Protein AF-A0A2V8NPA3-F1 (afdb_monomer_lite)

Radius of gyration: 29.87 Å; chains: 1; bounding box: 102×29×74 Å

Structure (mmCIF, N/CA/C/O backbone):
data_AF-A0A2V8NPA3-F1
#
_entry.id   AF-A0A2V8NPA3-F1
#
loop_
_atom_site.group_PDB
_atom_site.id
_atom_site.type_symbol
_atom_site.label_atom_id
_atom_site.label_alt_id
_atom_site.label_comp_id
_atom_site.label_asym_id
_atom_site.label_entity_id
_atom_site.label_seq_id
_atom_site.pdbx_PDB_ins_code
_atom_site.Cartn_x
_atom_site.Cartn_y
_atom_site.Cartn_z
_atom_site.occupancy
_atom_site.B_iso_or_equiv
_atom_site.auth_seq_id
_atom_site.auth_comp_id
_atom_site.auth_asym_id
_atom_site.auth_atom_id
_atom_site.pdbx_PDB_model_num
ATOM 1 N N . MET A 1 1 ? -79.862 -8.606 -19.485 1.00 48.72 1 MET A N 1
ATOM 2 C CA . MET A 1 1 ? -79.064 -7.534 -20.122 1.00 48.72 1 MET A CA 1
ATOM 3 C C . MET A 1 1 ? -77.762 -8.137 -20.631 1.00 48.72 1 MET A C 1
ATOM 5 O O . MET A 1 1 ? -77.109 -8.851 -19.885 1.00 48.72 1 MET A O 1
ATOM 9 N N . LYS A 1 2 ? -77.473 -7.960 -21.926 1.00 47.69 2 LYS A N 1
ATOM 10 C CA . LYS A 1 2 ? -76.306 -8.498 -22.646 1.00 47.69 2 LYS A CA 1
ATOM 11 C C . LYS A 1 2 ? -75.170 -7.467 -22.639 1.00 47.69 2 LYS A C 1
ATOM 13 O O . LYS A 1 2 ? -75.420 -6.311 -22.952 1.00 47.69 2 LYS A O 1
ATOM 18 N N . GLY A 1 3 ? -73.943 -7.915 -22.399 1.00 49.84 3 GLY A N 1
ATOM 19 C CA . GLY A 1 3 ? -72.695 -7.215 -22.728 1.00 49.84 3 GLY A CA 1
ATOM 20 C C . GLY A 1 3 ? -71.538 -8.188 -22.477 1.00 49.84 3 GLY A C 1
ATOM 21 O O . GLY A 1 3 ? -71.488 -8.785 -21.415 1.00 49.84 3 GLY A O 1
ATOM 22 N N . GLY A 1 4 ? -70.635 -8.526 -23.394 1.00 47.72 4 GLY A N 1
ATOM 23 C CA . GLY A 1 4 ? -70.223 -7.881 -24.637 1.00 47.72 4 GLY A CA 1
ATOM 24 C C . GLY A 1 4 ? -68.704 -7.683 -24.591 1.00 47.72 4 GLY A C 1
ATOM 25 O O . GLY A 1 4 ? -68.245 -6.553 -24.516 1.00 47.72 4 GLY A O 1
ATOM 26 N N . ILE A 1 5 ? -67.930 -8.775 -24.540 1.00 57.06 5 ILE A N 1
ATOM 27 C CA . ILE A 1 5 ? -66.461 -8.756 -24.427 1.00 57.06 5 ILE A CA 1
ATOM 28 C C . ILE A 1 5 ? -65.858 -8.506 -25.819 1.00 57.06 5 ILE A C 1
ATOM 30 O O . ILE A 1 5 ? -65.963 -9.364 -26.697 1.00 57.06 5 ILE A O 1
ATOM 34 N N . GLN A 1 6 ? -65.216 -7.352 -26.030 1.00 52.50 6 GLN A N 1
ATOM 35 C CA . GLN A 1 6 ? -64.432 -7.075 -27.239 1.00 52.50 6 GLN A CA 1
ATOM 36 C C . GLN A 1 6 ? -62.996 -7.600 -27.093 1.00 52.50 6 GLN A C 1
ATOM 38 O O . GLN A 1 6 ? -62.264 -7.202 -26.192 1.00 52.50 6 GLN A O 1
ATOM 43 N N . LYS A 1 7 ? -62.589 -8.478 -28.018 1.00 53.31 7 LYS A N 1
ATOM 44 C CA . LYS A 1 7 ? -61.198 -8.899 -28.232 1.00 53.31 7 LYS A CA 1
ATOM 45 C C . LYS A 1 7 ? -60.544 -7.973 -29.261 1.00 53.31 7 LYS A C 1
ATOM 47 O O . LYS A 1 7 ? -60.990 -7.921 -30.405 1.00 53.31 7 LYS A O 1
ATOM 52 N N . SER A 1 8 ? -59.474 -7.285 -28.883 1.00 60.06 8 SER A N 1
ATOM 53 C CA . SER A 1 8 ? -58.625 -6.510 -29.791 1.00 60.06 8 SER A CA 1
ATOM 54 C C . SER A 1 8 ? -57.579 -7.423 -30.444 1.00 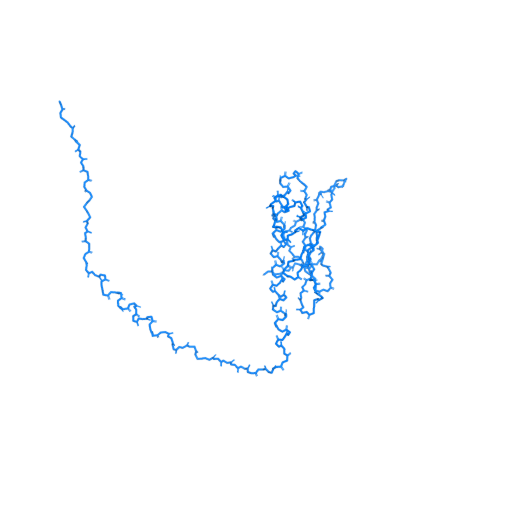60.06 8 SER A C 1
ATOM 56 O O . SER A 1 8 ? -56.631 -7.884 -29.814 1.00 60.06 8 SER A O 1
ATOM 58 N N . GLY A 1 9 ? -57.776 -7.716 -31.731 1.00 51.47 9 GLY A N 1
ATOM 59 C CA . GLY A 1 9 ? -56.815 -8.434 -32.567 1.00 51.47 9 GLY A CA 1
ATOM 60 C C . GLY A 1 9 ? -55.742 -7.492 -33.112 1.00 51.47 9 GLY A C 1
ATOM 61 O O . GLY A 1 9 ? -56.045 -6.562 -33.857 1.00 51.47 9 GLY A O 1
ATOM 62 N N . VAL A 1 10 ? -54.478 -7.750 -32.778 1.00 60.19 10 VAL A N 1
ATOM 63 C CA . VAL A 1 10 ? -53.329 -7.066 -33.385 1.00 60.19 10 VAL A CA 1
ATOM 64 C C . VAL A 1 10 ? -53.003 -7.743 -34.717 1.00 60.19 10 VAL A C 1
ATOM 66 O O . VAL A 1 10 ? -52.626 -8.912 -34.775 1.00 60.19 10 VAL A O 1
ATOM 69 N N . LYS A 1 11 ? -53.171 -6.999 -35.813 1.00 56.47 11 LYS A N 1
ATOM 70 C CA . LYS A 1 11 ? -52.915 -7.444 -37.188 1.00 56.47 11 LYS A CA 1
ATOM 71 C C . LYS A 1 11 ? -51.436 -7.232 -37.530 1.00 56.47 11 LYS A C 1
ATOM 73 O O . LYS A 1 11 ? -51.033 -6.124 -37.879 1.00 56.47 11 LYS A O 1
ATOM 78 N N . MET A 1 12 ? -50.622 -8.285 -37.449 1.00 47.84 12 MET A N 1
ATOM 79 C CA . MET A 1 12 ? -49.237 -8.267 -37.939 1.00 47.84 12 MET A CA 1
ATOM 80 C C . MET A 1 12 ? -49.217 -8.212 -39.474 1.00 47.84 12 MET A C 1
ATOM 82 O O . MET A 1 12 ? -49.654 -9.139 -40.154 1.00 47.84 12 MET A O 1
ATOM 86 N N . LYS A 1 13 ? -48.697 -7.112 -40.031 1.00 49.25 13 LYS A N 1
ATOM 87 C CA . LYS A 1 13 ? -48.349 -7.003 -41.454 1.00 49.25 13 LYS A CA 1
ATOM 88 C C . LYS A 1 13 ? -46.983 -7.653 -41.688 1.00 49.25 13 LYS A C 1
ATOM 90 O O . LYS A 1 13 ? -45.958 -7.098 -41.303 1.00 49.25 13 LYS A O 1
ATOM 95 N N . SER A 1 14 ? -46.988 -8.801 -42.359 1.00 59.91 14 SER A N 1
ATOM 96 C CA . SER A 1 14 ? -45.809 -9.405 -42.987 1.00 59.91 14 SER A CA 1
ATOM 97 C C . SER A 1 14 ? -45.272 -8.464 -44.072 1.00 59.91 14 SER A C 1
ATOM 99 O O . SER A 1 14 ? -45.994 -8.134 -45.015 1.00 59.91 14 SER A O 1
ATOM 101 N N . LYS A 1 15 ? -44.028 -7.991 -43.923 1.00 50.16 15 LYS A N 1
ATOM 102 C CA . LYS A 1 15 ? -43.303 -7.271 -44.978 1.00 50.16 15 LYS A CA 1
ATOM 103 C C . LYS A 1 15 ? -42.348 -8.233 -45.672 1.00 50.16 15 LYS A C 1
ATOM 105 O O . LYS A 1 15 ? -41.437 -8.800 -45.076 1.00 50.16 15 LYS A O 1
ATOM 110 N N . SER A 1 16 ? -42.630 -8.401 -46.950 1.00 56.75 16 SER A N 1
ATOM 111 C CA . SER A 1 16 ? -42.034 -9.301 -47.915 1.00 56.75 16 SER A CA 1
ATOM 112 C C . SER A 1 16 ? -40.643 -8.864 -48.405 1.00 56.75 16 SER A C 1
ATOM 114 O O . SER A 1 16 ? -40.363 -7.688 -48.627 1.00 56.75 16 SER A O 1
ATOM 116 N N . SER A 1 17 ? -39.810 -9.882 -48.637 1.00 56.94 17 SER A N 1
ATOM 117 C CA . SER A 1 17 ? -38.943 -10.084 -49.815 1.00 56.94 17 SER A CA 1
ATOM 118 C C . SER A 1 17 ? -37.753 -9.164 -50.135 1.00 56.94 17 SER A C 1
ATOM 120 O O . SER A 1 17 ? -37.036 -9.481 -51.081 1.00 56.94 17 SER A O 1
ATOM 122 N N . ALA A 1 18 ? -37.436 -8.121 -49.367 1.00 55.50 18 ALA A N 1
ATOM 123 C CA . ALA A 1 18 ? -36.258 -7.283 -49.673 1.00 55.50 18 ALA A CA 1
ATOM 124 C C . ALA A 1 18 ? -34.938 -7.726 -49.000 1.00 55.50 18 ALA A C 1
ATOM 126 O O . ALA A 1 18 ? -33.867 -7.258 -49.373 1.00 55.50 18 ALA A O 1
ATOM 127 N N . TRP A 1 19 ? -34.968 -8.651 -48.034 1.00 54.84 19 TRP A N 1
ATOM 128 C CA . TRP A 1 19 ? -33.807 -8.888 -47.156 1.00 54.84 19 TRP A CA 1
ATOM 129 C C . TRP A 1 19 ? -32.771 -9.897 -47.684 1.00 54.84 19 TRP A C 1
ATOM 131 O O . TRP A 1 19 ? -31.670 -10.012 -47.154 1.00 54.84 19 TRP A O 1
ATOM 141 N N . ARG A 1 20 ? -33.084 -10.625 -48.760 1.00 53.91 20 ARG A N 1
ATOM 142 C CA . ARG A 1 20 ? -32.217 -11.704 -49.266 1.00 53.91 20 ARG A CA 1
ATOM 143 C C . ARG A 1 20 ? -31.091 -11.244 -50.193 1.00 53.91 20 ARG A C 1
ATOM 145 O O . ARG A 1 20 ? -30.215 -12.043 -50.498 1.00 53.91 20 ARG A O 1
ATOM 152 N N . LYS A 1 21 ? -31.083 -9.980 -50.629 1.00 48.22 21 LYS A N 1
ATOM 153 C CA . LYS A 1 21 ? -30.063 -9.468 -51.563 1.00 48.22 21 LYS A CA 1
ATOM 154 C C . LYS A 1 21 ? -28.956 -8.644 -50.895 1.00 48.22 21 LYS A C 1
ATOM 156 O O . LYS A 1 21 ? -27.912 -8.456 -51.504 1.00 48.22 21 LYS A O 1
ATOM 161 N N . SER A 1 22 ? -29.129 -8.227 -49.639 1.00 52.19 22 SER A N 1
ATOM 162 C CA . SER A 1 22 ? -28.119 -7.431 -48.917 1.00 52.19 22 SER A CA 1
ATOM 163 C C . SER A 1 22 ? -27.103 -8.261 -48.126 1.00 52.19 22 SER A C 1
ATOM 165 O O . SER A 1 22 ? -26.052 -7.742 -47.772 1.00 52.19 22 SER A O 1
ATOM 167 N N . ILE A 1 23 ? -27.369 -9.547 -47.871 1.00 55.28 23 ILE A N 1
ATOM 168 C CA . ILE A 1 23 ? -26.465 -10.400 -47.076 1.00 55.28 23 ILE A CA 1
ATOM 169 C C . ILE A 1 23 ? -25.268 -10.890 -47.911 1.00 55.28 23 ILE A C 1
ATOM 171 O O . ILE A 1 23 ? -24.160 -11.001 -47.394 1.00 55.28 23 ILE A O 1
ATOM 175 N N . VAL A 1 24 ? -25.449 -11.105 -49.219 1.00 52.53 24 VAL A N 1
ATOM 176 C CA . VAL A 1 24 ? -24.370 -11.590 -50.104 1.00 52.53 24 VAL A CA 1
ATOM 177 C C . VAL A 1 24 ? -23.358 -10.482 -50.431 1.00 52.53 24 VAL A C 1
ATOM 179 O O . VAL A 1 24 ? -22.164 -10.750 -50.534 1.00 52.53 24 VAL A O 1
ATOM 182 N N . ALA A 1 25 ? -23.800 -9.223 -50.518 1.00 51.28 25 ALA A N 1
ATOM 183 C CA . ALA A 1 25 ? -22.914 -8.089 -50.793 1.00 51.28 25 ALA A CA 1
ATOM 184 C C . ALA A 1 25 ? -22.042 -7.688 -49.585 1.00 51.28 25 ALA A C 1
ATOM 186 O O . ALA A 1 25 ? -20.924 -7.220 -49.776 1.00 51.28 25 ALA A O 1
ATOM 187 N N . LEU A 1 26 ? -22.510 -7.912 -48.349 1.00 49.78 26 LEU A N 1
ATOM 188 C CA . LEU A 1 26 ? -21.736 -7.599 -47.140 1.00 49.78 26 LEU A CA 1
ATOM 189 C C . LEU A 1 26 ? -20.618 -8.629 -46.883 1.00 49.78 26 LEU A C 1
ATOM 191 O O . LEU A 1 26 ? -19.548 -8.269 -46.403 1.00 49.78 26 LEU A O 1
ATOM 195 N N . PHE A 1 27 ? -20.835 -9.895 -47.258 1.00 51.75 27 PHE A N 1
ATOM 196 C CA . PHE A 1 27 ? -19.821 -10.952 -47.145 1.00 51.75 27 PHE A CA 1
ATOM 197 C C . PHE A 1 27 ? -18.723 -10.860 -48.218 1.00 51.75 27 PHE A C 1
ATOM 199 O O . PHE A 1 27 ? -17.574 -11.188 -47.940 1.00 51.75 27 PHE A O 1
ATOM 206 N N . MET A 1 28 ? -19.038 -10.354 -49.415 1.00 51.72 28 MET A N 1
ATOM 207 C CA . MET A 1 28 ? -18.048 -10.117 -50.480 1.00 51.72 28 MET A CA 1
ATOM 208 C C . MET A 1 28 ? -17.162 -8.881 -50.238 1.00 51.72 28 MET A C 1
ATOM 210 O O . MET A 1 28 ? -16.084 -8.787 -50.817 1.00 51.72 28 MET A O 1
ATOM 214 N N . LEU A 1 29 ? -17.565 -7.953 -49.360 1.00 45.97 29 LEU A N 1
ATOM 215 C CA . LEU A 1 29 ? -16.744 -6.797 -48.971 1.00 45.97 29 LEU A CA 1
ATOM 216 C C . LEU A 1 29 ? -15.774 -7.112 -47.813 1.00 45.97 29 LEU A C 1
ATOM 218 O O . LEU A 1 29 ? -14.824 -6.370 -47.584 1.00 45.97 29 LEU A O 1
ATOM 222 N N . LEU A 1 30 ? -15.978 -8.229 -47.104 1.00 50.56 30 LEU A N 1
ATOM 223 C CA . LEU A 1 30 ? -15.114 -8.681 -46.006 1.00 50.56 30 LEU A CA 1
ATOM 224 C C . LEU A 1 30 ? -13.878 -9.470 -46.493 1.00 50.56 30 LEU A C 1
ATOM 226 O O . LEU A 1 30 ? -12.989 -9.769 -45.703 1.00 50.56 30 LEU A O 1
ATOM 230 N N . ALA A 1 31 ? -13.810 -9.808 -47.786 1.00 50.34 31 ALA A N 1
ATOM 231 C CA . ALA A 1 31 ? -12.739 -10.619 -48.372 1.00 50.34 31 ALA A CA 1
ATOM 232 C C . ALA A 1 31 ? -11.667 -9.809 -49.136 1.00 50.34 31 ALA A C 1
ATOM 234 O O . ALA A 1 31 ? -10.712 -10.398 -49.635 1.00 50.34 31 ALA A O 1
ATOM 235 N N . LEU A 1 32 ? -11.785 -8.474 -49.224 1.00 50.78 32 LEU A N 1
ATOM 236 C CA . LEU A 1 32 ? -10.887 -7.623 -50.028 1.00 50.78 32 LEU A CA 1
ATOM 237 C C . LEU A 1 32 ? -10.089 -6.575 -49.222 1.00 50.78 32 LEU A C 1
ATOM 239 O O . LEU A 1 32 ? -9.557 -5.630 -49.797 1.00 50.78 32 LEU A O 1
ATOM 243 N N . THR A 1 33 ? -9.968 -6.731 -47.901 1.00 51.16 33 THR A N 1
ATOM 244 C CA . THR A 1 33 ? -9.173 -5.836 -47.028 1.00 51.16 33 THR A CA 1
ATOM 245 C C . THR A 1 33 ? -7.934 -6.504 -46.416 1.00 51.16 33 THR A C 1
ATOM 247 O O . THR A 1 33 ? -7.311 -5.949 -45.516 1.00 51.16 33 THR A O 1
ATOM 250 N N . VAL A 1 34 ? -7.522 -7.677 -46.915 1.00 54.44 34 VAL A N 1
ATOM 251 C CA . VAL A 1 34 ? -6.418 -8.484 -46.342 1.00 54.44 34 VAL A CA 1
ATOM 252 C C . VAL A 1 34 ? -5.077 -8.299 -47.082 1.00 54.44 34 VAL A C 1
ATOM 254 O O . VAL A 1 34 ? -4.201 -9.148 -47.003 1.00 54.44 34 VAL A O 1
ATOM 257 N N . LEU A 1 35 ? -4.857 -7.194 -47.806 1.00 58.19 35 LEU A N 1
ATOM 258 C CA . LEU A 1 35 ? -3.635 -7.028 -48.621 1.00 58.19 35 LEU A CA 1
ATOM 259 C C . LEU A 1 35 ? -2.971 -5.645 -48.538 1.00 58.19 35 LEU A C 1
ATOM 261 O O . LEU A 1 35 ? -2.387 -5.172 -49.509 1.00 58.19 35 LEU A O 1
ATOM 265 N N . SER A 1 36 ? -2.993 -4.986 -47.376 1.00 60.84 36 SER A N 1
ATOM 266 C CA . SER A 1 36 ? -2.155 -3.794 -47.148 1.00 60.84 36 SER A CA 1
ATOM 267 C C . SER A 1 36 ? -1.744 -3.613 -45.685 1.00 60.84 36 SER A C 1
ATOM 269 O O . SER A 1 36 ? -2.148 -2.669 -45.021 1.00 60.84 36 SER A O 1
ATOM 271 N N . PHE A 1 37 ? -0.871 -4.499 -45.206 1.00 56.09 37 PHE A N 1
ATOM 272 C CA . PHE A 1 37 ? 0.138 -4.153 -44.200 1.00 56.09 37 PHE A CA 1
ATOM 273 C C . PHE A 1 37 ? 1.500 -4.602 -44.733 1.00 56.09 37 PHE A C 1
ATOM 275 O O . PHE A 1 37 ? 2.093 -5.576 -44.281 1.00 56.09 37 PHE A O 1
ATOM 282 N N . SER A 1 38 ? 1.967 -3.905 -45.770 1.00 61.16 38 SER A N 1
ATOM 283 C CA . SER A 1 38 ? 3.347 -3.992 -46.232 1.00 61.16 38 SER A CA 1
ATOM 284 C C . SER A 1 38 ? 4.088 -2.770 -45.704 1.00 61.16 38 SER A C 1
ATOM 286 O O . SER A 1 38 ? 3.912 -1.673 -46.222 1.00 61.16 38 SER A O 1
ATOM 288 N N . ALA A 1 39 ? 4.820 -2.967 -44.610 1.00 44.03 39 ALA A N 1
ATOM 289 C CA . ALA A 1 39 ? 6.065 -2.284 -44.252 1.00 44.03 39 ALA A CA 1
ATOM 290 C C . ALA A 1 39 ? 6.440 -2.713 -42.827 1.00 44.03 39 ALA A C 1
ATOM 292 O O . ALA A 1 39 ? 6.326 -1.957 -41.863 1.00 44.03 39 ALA A O 1
ATOM 293 N N . CYS A 1 40 ? 6.905 -3.956 -42.693 1.00 45.25 40 CYS A N 1
ATOM 294 C CA . CYS A 1 40 ? 7.799 -4.297 -41.598 1.00 45.25 40 CYS A CA 1
ATOM 295 C C . CYS A 1 40 ? 9.114 -3.553 -41.866 1.00 45.25 40 CYS A C 1
ATOM 297 O O . CYS A 1 40 ? 9.980 -4.024 -42.596 1.00 45.25 40 CYS A O 1
ATOM 299 N N . GLY A 1 41 ? 9.233 -2.338 -41.334 1.00 48.19 41 GLY A N 1
ATOM 300 C CA . GLY A 1 41 ? 10.518 -1.676 -41.165 1.00 48.19 41 GLY A CA 1
ATOM 301 C C . GLY A 1 41 ? 11.262 -2.340 -40.014 1.00 48.19 41 GLY A C 1
ATOM 302 O O . GLY A 1 41 ? 11.396 -1.750 -38.948 1.00 48.19 41 GLY A O 1
ATOM 303 N N . SER A 1 42 ? 11.716 -3.580 -40.200 1.00 45.31 42 SER A N 1
ATOM 304 C CA . SER A 1 42 ? 12.673 -4.213 -39.300 1.00 45.31 42 SER A CA 1
ATOM 305 C C . SER A 1 42 ? 14.023 -3.535 -39.507 1.00 45.31 42 SER A C 1
ATOM 307 O O . SER A 1 42 ? 14.844 -3.972 -40.314 1.00 45.31 42 SER A O 1
ATOM 309 N N . LYS A 1 43 ? 14.252 -2.436 -38.782 1.00 46.44 43 LYS A N 1
ATOM 310 C CA . LYS A 1 43 ? 15.617 -2.051 -38.446 1.00 46.44 43 LYS A CA 1
ATOM 311 C C . LYS A 1 43 ? 16.140 -3.106 -37.487 1.00 46.44 43 LYS A C 1
ATOM 313 O O . LYS A 1 43 ? 15.805 -3.138 -36.308 1.00 46.44 43 LYS A O 1
ATOM 318 N N . THR A 1 44 ? 16.916 -4.006 -38.063 1.00 52.34 44 THR A N 1
ATOM 319 C CA . THR A 1 44 ? 17.905 -4.826 -37.388 1.00 52.34 44 THR A CA 1
ATOM 320 C C . THR A 1 44 ? 18.803 -3.894 -36.579 1.00 52.34 44 THR A C 1
ATOM 322 O O . THR A 1 44 ? 19.648 -3.207 -37.146 1.00 52.34 44 THR A O 1
ATOM 325 N N . GLU A 1 45 ? 18.617 -3.844 -35.263 1.00 45.22 45 GLU A N 1
ATOM 326 C CA . GLU A 1 45 ? 19.638 -3.337 -34.353 1.00 45.22 45 GLU A CA 1
ATOM 327 C C . GLU A 1 45 ? 20.051 -4.453 -33.396 1.00 45.22 45 GLU A C 1
ATOM 329 O O . GLU A 1 45 ? 19.236 -5.141 -32.782 1.00 45.22 45 GLU A O 1
ATOM 334 N N . ASN A 1 46 ? 21.362 -4.657 -33.382 1.00 47.09 46 ASN A N 1
ATOM 335 C CA . ASN A 1 46 ? 22.123 -5.678 -32.691 1.00 47.09 46 ASN A CA 1
ATOM 336 C C . ASN A 1 46 ? 21.621 -6.073 -31.293 1.00 47.09 46 ASN A C 1
ATOM 338 O O . ASN A 1 46 ? 21.481 -5.270 -30.374 1.00 47.09 46 ASN A O 1
ATOM 342 N N . SER A 1 47 ? 21.526 -7.392 -31.142 1.00 58.12 47 SER A N 1
ATOM 343 C CA . SER A 1 47 ? 21.824 -8.192 -29.957 1.00 58.12 47 SER A CA 1
ATOM 344 C C . SER A 1 47 ? 22.787 -7.539 -28.946 1.00 58.12 47 SER A C 1
ATOM 346 O O . SER A 1 47 ? 23.996 -7.503 -29.164 1.00 58.12 47 SER A O 1
ATOM 348 N N . SER A 1 48 ? 22.218 -7.110 -27.814 1.00 50.12 48 SER A N 1
ATOM 349 C CA . SER A 1 48 ? 22.779 -7.185 -26.441 1.00 50.12 48 SER A CA 1
ATOM 350 C C . SER A 1 48 ? 21.805 -6.628 -25.379 1.00 50.12 48 SER A C 1
ATOM 352 O O . SER A 1 48 ? 21.960 -6.904 -24.193 1.00 50.12 48 SER A O 1
ATOM 354 N N . ASN A 1 49 ? 20.737 -5.926 -25.795 1.00 53.38 49 ASN A N 1
ATOM 355 C CA . ASN A 1 49 ? 19.794 -5.210 -24.914 1.00 53.38 49 ASN A CA 1
ATOM 356 C C . ASN A 1 49 ? 18.422 -5.889 -24.686 1.00 53.38 49 ASN A C 1
ATOM 358 O O . ASN A 1 49 ? 17.544 -5.313 -24.035 1.00 53.38 49 ASN A O 1
ATOM 362 N N . GLY A 1 50 ? 18.203 -7.108 -25.193 1.00 54.00 50 GLY A N 1
ATOM 363 C CA . GLY A 1 50 ? 16.914 -7.814 -25.065 1.00 54.00 50 GLY A CA 1
ATOM 364 C C . GLY A 1 50 ? 16.534 -8.137 -23.614 1.00 54.00 50 GLY A C 1
ATOM 365 O O . GLY A 1 50 ? 15.384 -7.982 -23.217 1.00 54.00 50 GLY A O 1
ATOM 366 N N . ALA A 1 51 ? 17.518 -8.491 -22.783 1.00 60.75 51 ALA A N 1
ATOM 367 C CA . ALA A 1 51 ? 17.288 -8.752 -21.364 1.00 60.75 51 ALA A CA 1
ATOM 368 C C . ALA A 1 51 ? 16.991 -7.467 -20.568 1.00 60.75 51 ALA A C 1
ATOM 370 O O . ALA A 1 51 ? 16.145 -7.483 -19.681 1.00 60.75 51 ALA A O 1
ATOM 371 N N . GLY A 1 52 ? 17.653 -6.348 -20.885 1.00 63.97 52 GLY A N 1
ATOM 372 C CA . GLY A 1 52 ? 17.449 -5.070 -20.189 1.00 63.97 52 GLY A CA 1
ATOM 373 C C . GLY A 1 52 ? 16.109 -4.410 -20.524 1.00 63.97 52 GLY A C 1
ATOM 374 O O . GLY A 1 52 ? 15.412 -3.936 -19.630 1.00 63.97 52 GLY A O 1
ATOM 375 N N . SER A 1 53 ? 15.711 -4.430 -21.799 1.00 67.31 53 SER A N 1
ATOM 376 C CA . SER A 1 53 ? 14.406 -3.919 -22.247 1.00 67.31 53 SER A CA 1
ATOM 377 C C . SER A 1 53 ? 13.237 -4.750 -21.712 1.00 67.31 53 SER A C 1
ATOM 379 O O . SER A 1 53 ? 12.260 -4.175 -21.233 1.00 67.31 53 SER A O 1
ATOM 381 N N . LEU A 1 54 ? 13.363 -6.084 -21.695 1.00 70.62 54 LEU A N 1
ATOM 382 C CA . LEU A 1 54 ? 12.374 -6.969 -21.080 1.00 70.62 54 LEU A CA 1
ATOM 383 C C . LEU A 1 54 ? 12.256 -6.716 -19.573 1.00 70.62 54 LEU A C 1
ATOM 385 O O . LEU A 1 54 ? 11.153 -6.496 -19.085 1.00 70.62 54 LEU A O 1
ATOM 389 N N . LYS A 1 55 ? 13.379 -6.674 -18.843 1.00 74.56 55 LYS A N 1
ATOM 390 C CA . LYS A 1 55 ? 13.382 -6.385 -17.398 1.00 74.56 55 LYS A CA 1
ATOM 391 C C . LYS A 1 55 ? 12.756 -5.029 -17.082 1.00 74.56 55 LYS A C 1
ATOM 393 O O . LYS A 1 55 ? 11.941 -4.934 -16.176 1.00 74.56 55 LYS A O 1
ATOM 398 N N . LYS A 1 56 ? 13.072 -3.993 -17.862 1.00 73.50 56 LYS A N 1
ATOM 399 C CA . LYS A 1 56 ? 12.457 -2.668 -17.711 1.00 73.50 56 LYS A CA 1
ATOM 400 C C . LYS A 1 56 ? 10.944 -2.698 -17.955 1.00 73.50 56 LYS A C 1
ATOM 402 O O . LYS A 1 56 ? 10.203 -2.056 -17.219 1.00 73.50 56 LYS A O 1
ATOM 407 N N . SER A 1 57 ? 10.483 -3.439 -18.964 1.00 74.31 57 SER A N 1
ATOM 408 C CA . SER A 1 57 ? 9.049 -3.603 -19.237 1.00 74.31 57 SER A CA 1
ATOM 409 C C . SER A 1 57 ? 8.328 -4.367 -18.126 1.00 74.31 57 SER A C 1
ATOM 411 O O . SER A 1 57 ? 7.200 -4.013 -17.798 1.00 74.31 57 SER A O 1
ATOM 413 N N . LEU A 1 58 ? 8.962 -5.399 -17.561 1.00 78.19 58 LEU A N 1
ATOM 414 C CA . LEU A 1 58 ? 8.418 -6.157 -16.433 1.00 78.19 58 LEU A CA 1
ATOM 415 C C . LEU A 1 58 ? 8.304 -5.265 -15.197 1.00 78.19 58 LEU A C 1
ATOM 417 O O . LEU A 1 58 ? 7.214 -5.134 -14.660 1.00 78.19 58 LEU A O 1
ATOM 421 N N . ASN A 1 59 ? 9.365 -4.530 -14.859 1.00 83.69 59 ASN A N 1
ATOM 422 C CA . ASN A 1 59 ? 9.349 -3.584 -13.744 1.00 83.69 59 ASN A CA 1
ATOM 423 C C . ASN A 1 59 ? 8.251 -2.521 -13.889 1.00 83.69 59 ASN A C 1
ATOM 425 O O . ASN A 1 59 ? 7.616 -2.166 -12.906 1.00 83.69 59 ASN A O 1
ATOM 429 N N . ALA A 1 60 ? 7.999 -2.019 -15.103 1.00 87.12 60 ALA A N 1
ATOM 430 C CA . ALA A 1 60 ? 6.920 -1.060 -15.338 1.00 87.12 60 ALA A CA 1
ATOM 431 C C . ALA A 1 60 ? 5.523 -1.680 -15.139 1.00 87.12 60 ALA A C 1
ATOM 433 O O . ALA A 1 60 ? 4.628 -1.024 -14.607 1.00 87.12 60 ALA A O 1
ATOM 434 N N . ALA A 1 61 ? 5.331 -2.935 -15.555 1.00 89.75 61 ALA A N 1
ATOM 435 C CA . ALA A 1 61 ? 4.079 -3.660 -15.345 1.00 89.75 61 ALA A CA 1
ATOM 436 C C . ALA A 1 61 ? 3.858 -3.999 -13.861 1.00 89.75 61 ALA A C 1
ATOM 438 O O . ALA A 1 61 ? 2.753 -3.822 -13.346 1.00 89.75 61 ALA A O 1
ATOM 439 N N . ASP A 1 62 ? 4.917 -4.427 -13.178 1.00 91.75 62 ASP A N 1
ATOM 440 C CA . ASP A 1 62 ? 4.939 -4.714 -11.747 1.00 91.75 62 ASP A CA 1
ATOM 441 C C . ASP A 1 62 ? 4.665 -3.448 -10.927 1.00 91.75 62 ASP A C 1
ATOM 443 O O . ASP A 1 62 ? 3.802 -3.458 -10.051 1.00 91.75 62 ASP A O 1
ATOM 447 N N . GLU A 1 63 ? 5.299 -2.323 -11.274 1.00 92.50 63 GLU A N 1
ATOM 448 C CA . GLU A 1 63 ? 5.050 -1.026 -10.637 1.00 92.50 63 GLU A CA 1
ATOM 449 C C . GLU A 1 63 ? 3.593 -0.582 -10.831 1.00 92.50 63 GLU A C 1
ATOM 451 O O . GLU A 1 63 ? 2.928 -0.190 -9.871 1.00 92.50 63 GLU A O 1
ATOM 456 N N . ALA A 1 64 ? 3.045 -0.703 -12.046 1.00 93.62 64 ALA A N 1
ATOM 457 C CA . ALA A 1 64 ? 1.639 -0.395 -12.300 1.00 93.62 64 ALA A CA 1
ATOM 458 C C . ALA A 1 64 ? 0.699 -1.294 -11.478 1.00 93.62 64 ALA A C 1
ATOM 460 O O . ALA A 1 64 ? -0.274 -0.807 -10.893 1.00 93.62 64 ALA A O 1
ATOM 461 N N . ALA A 1 65 ? 0.991 -2.594 -11.378 1.00 94.94 65 ALA A N 1
ATOM 462 C CA . ALA A 1 65 ? 0.227 -3.516 -10.543 1.00 94.94 65 ALA A CA 1
ATOM 463 C C . ALA A 1 65 ? 0.330 -3.153 -9.051 1.00 94.94 65 ALA A C 1
ATOM 465 O O . ALA A 1 65 ? -0.684 -3.177 -8.346 1.00 94.94 65 ALA A O 1
ATOM 466 N N . ALA A 1 66 ? 1.511 -2.755 -8.575 1.00 95.88 66 ALA A N 1
ATOM 467 C CA . ALA A 1 66 ? 1.726 -2.323 -7.199 1.00 95.88 66 ALA A CA 1
ATOM 468 C C . ALA A 1 66 ? 0.936 -1.050 -6.876 1.00 95.88 66 ALA A C 1
ATOM 470 O O . ALA A 1 66 ? 0.227 -1.007 -5.874 1.00 95.88 66 ALA A O 1
ATOM 471 N N . ILE A 1 67 ? 0.937 -0.063 -7.773 1.00 96.31 67 ILE A N 1
ATOM 472 C CA . ILE A 1 67 ? 0.126 1.157 -7.652 1.00 96.31 67 ILE A CA 1
ATOM 473 C C . ILE A 1 67 ? -1.367 0.817 -7.512 1.00 96.31 67 ILE A C 1
ATOM 475 O O . ILE A 1 67 ? -2.041 1.325 -6.614 1.00 96.31 67 ILE A O 1
ATOM 479 N N . ARG A 1 68 ? -1.900 -0.080 -8.355 1.00 96.19 68 ARG A N 1
ATOM 480 C CA . ARG A 1 68 ? -3.301 -0.540 -8.248 1.00 96.19 68 ARG A CA 1
ATOM 481 C C . ARG A 1 68 ? -3.565 -1.283 -6.941 1.00 96.19 68 ARG A C 1
ATOM 483 O O . ARG A 1 68 ? -4.645 -1.154 -6.370 1.00 96.19 68 ARG A O 1
ATOM 490 N N . THR A 1 69 ? -2.582 -2.036 -6.462 1.00 97.12 69 THR A N 1
ATOM 491 C CA . THR A 1 69 ? -2.642 -2.751 -5.183 1.00 97.12 69 THR A CA 1
ATOM 492 C C . THR A 1 69 ? -2.726 -1.765 -4.016 1.00 97.12 69 THR A C 1
ATOM 494 O O . THR A 1 69 ? -3.616 -1.906 -3.184 1.00 97.12 69 THR A O 1
ATOM 497 N N . MET A 1 70 ? -1.915 -0.702 -4.001 1.00 97.44 70 MET A N 1
ATOM 498 C CA . MET A 1 70 ? -1.990 0.356 -2.982 1.00 97.44 70 MET A CA 1
ATOM 499 C C . MET A 1 70 ? -3.343 1.075 -2.991 1.00 97.44 70 MET A C 1
ATOM 501 O O . MET A 1 70 ? -3.921 1.315 -1.939 1.00 97.44 70 MET A O 1
ATOM 505 N N . GLN A 1 71 ? -3.905 1.350 -4.172 1.00 96.56 71 GLN A N 1
ATOM 506 C CA . GLN A 1 71 ? -5.248 1.934 -4.290 1.00 96.56 71 GLN A CA 1
ATOM 507 C C . GLN A 1 71 ? -6.354 0.993 -3.785 1.00 96.56 71 GLN A C 1
ATOM 509 O O . GLN A 1 71 ? -7.369 1.449 -3.258 1.00 96.56 71 GLN A O 1
ATOM 514 N N . ASN A 1 72 ? -6.175 -0.321 -3.942 1.00 96.31 72 ASN A N 1
ATOM 515 C CA . ASN A 1 72 ? -7.080 -1.309 -3.363 1.00 96.31 72 ASN A CA 1
ATOM 516 C C . ASN A 1 72 ? -6.964 -1.352 -1.837 1.00 96.31 72 ASN A C 1
ATOM 518 O O . ASN A 1 72 ? -8.001 -1.384 -1.184 1.00 96.31 72 ASN A O 1
ATOM 522 N N . ILE A 1 73 ? -5.744 -1.290 -1.288 1.00 97.31 73 ILE A N 1
ATOM 523 C CA . ILE A 1 73 ? -5.517 -1.181 0.162 1.00 97.31 73 ILE A CA 1
ATOM 524 C C . ILE A 1 73 ? -6.182 0.089 0.702 1.00 97.31 73 ILE A C 1
ATOM 526 O O . ILE A 1 73 ? -6.928 0.009 1.665 1.00 97.31 73 ILE A O 1
ATOM 530 N N . PHE A 1 74 ? -6.023 1.235 0.033 1.00 97.25 74 PHE A N 1
ATOM 531 C CA . PHE A 1 74 ? -6.669 2.485 0.448 1.00 97.25 74 PHE A CA 1
ATOM 532 C C . PHE A 1 74 ? -8.193 2.366 0.552 1.00 97.25 74 PHE A C 1
ATOM 534 O O . PHE A 1 74 ? -8.807 2.841 1.510 1.00 97.25 74 PHE A O 1
ATOM 541 N N . ARG A 1 75 ? -8.818 1.714 -0.435 1.00 96.56 75 ARG A N 1
ATOM 542 C CA . ARG A 1 75 ? -10.260 1.448 -0.415 1.00 96.56 75 ARG A CA 1
ATOM 543 C C . ARG A 1 75 ? -10.638 0.513 0.736 1.00 96.56 75 ARG A C 1
ATOM 545 O O . ARG A 1 75 ? -11.600 0.817 1.431 1.00 96.56 75 ARG A O 1
ATOM 552 N N . ALA A 1 76 ? -9.888 -0.572 0.931 1.00 97.06 76 ALA A N 1
ATOM 553 C CA . ALA A 1 76 ? -10.123 -1.525 2.014 1.00 97.06 76 ALA A CA 1
ATOM 554 C C . ALA A 1 76 ? -9.999 -0.858 3.392 1.00 97.06 76 ALA A C 1
ATOM 556 O O . ALA A 1 76 ? -10.862 -1.051 4.233 1.00 97.06 76 ALA A O 1
ATOM 557 N N . GLU A 1 77 ? -9.007 0.008 3.596 1.00 97.00 77 GLU A N 1
ATOM 558 C CA . GLU A 1 77 ? -8.849 0.784 4.834 1.00 97.00 77 GLU A CA 1
ATOM 559 C C . GLU A 1 77 ? -9.991 1.777 5.059 1.00 97.00 77 GLU A C 1
ATOM 561 O O . GLU A 1 77 ? -10.451 1.960 6.182 1.00 97.00 77 GLU A O 1
ATOM 566 N N . THR A 1 78 ? -10.491 2.409 3.993 1.00 95.19 78 THR A N 1
ATOM 567 C CA . THR A 1 78 ? -11.646 3.320 4.087 1.00 95.19 78 THR A CA 1
ATOM 568 C C . THR A 1 78 ? -12.914 2.568 4.511 1.00 95.19 78 THR A C 1
ATOM 570 O O . THR A 1 78 ? -13.702 3.058 5.326 1.00 95.19 78 THR A O 1
ATOM 573 N N . GLU A 1 79 ? -13.116 1.368 3.968 1.00 94.94 79 GLU A N 1
ATOM 574 C CA . GLU A 1 79 ? -14.215 0.475 4.342 1.00 94.94 79 GLU A CA 1
ATOM 575 C C . GLU A 1 79 ? -14.050 -0.028 5.781 1.00 94.94 79 GLU A C 1
ATOM 577 O O . GLU A 1 79 ? -14.958 0.138 6.599 1.00 94.94 79 GLU A O 1
ATOM 582 N N . TYR A 1 80 ? -12.857 -0.517 6.123 1.00 95.75 80 TYR A N 1
ATOM 583 C CA . TYR A 1 80 ? -12.517 -1.001 7.456 1.00 95.75 80 TYR A CA 1
ATOM 584 C C . TYR A 1 80 ? -12.737 0.082 8.515 1.00 95.75 80 TYR A C 1
ATOM 586 O O . TYR A 1 80 ? -13.412 -0.171 9.511 1.00 95.75 80 TYR A O 1
ATOM 594 N N . MET A 1 81 ? -12.282 1.314 8.263 1.00 94.19 81 MET A N 1
ATOM 595 C CA . MET A 1 81 ? -12.498 2.471 9.137 1.00 94.19 81 MET A CA 1
ATOM 596 C C . MET A 1 81 ? -13.986 2.759 9.373 1.00 94.19 81 MET A C 1
ATOM 598 O O . MET A 1 81 ? -14.376 3.124 10.486 1.00 94.19 81 MET A O 1
ATOM 602 N N . THR A 1 82 ? -14.826 2.583 8.351 1.00 92.75 82 THR A N 1
ATOM 603 C CA . THR A 1 82 ? -16.278 2.800 8.451 1.00 92.75 82 THR A CA 1
ATOM 604 C C . THR A 1 82 ? -16.937 1.756 9.355 1.00 92.75 82 THR A C 1
ATOM 606 O O . THR A 1 82 ? -17.810 2.096 10.154 1.00 92.75 82 THR A O 1
ATOM 609 N N . VAL A 1 83 ? -16.505 0.496 9.268 1.00 94.44 83 VAL A N 1
ATOM 610 C CA . VAL A 1 83 ? -17.047 -0.620 10.063 1.00 94.44 83 VAL A CA 1
ATOM 611 C C . VAL A 1 83 ? -16.487 -0.626 11.492 1.00 94.44 83 VAL A C 1
ATOM 613 O O . VAL A 1 83 ? -17.210 -0.907 12.447 1.00 94.44 83 VAL A O 1
ATOM 616 N N . HIS A 1 84 ? -15.223 -0.237 11.667 1.00 93.19 84 HIS A N 1
ATOM 617 C CA . HIS A 1 84 ? -14.475 -0.334 12.925 1.00 93.19 84 HIS A CA 1
ATOM 618 C C . HIS A 1 84 ? -14.346 1.011 13.655 1.00 93.19 84 HIS A C 1
ATOM 620 O O . HIS A 1 84 ? -13.359 1.279 14.341 1.00 93.19 84 HIS A O 1
ATOM 626 N N . SER A 1 85 ? -15.373 1.861 13.536 1.00 89.44 85 SER A N 1
ATOM 627 C CA . SER A 1 85 ? -15.530 3.096 14.323 1.00 89.44 85 SER A CA 1
ATOM 628 C C . SER A 1 85 ? -14.327 4.051 14.259 1.00 89.44 85 SER A C 1
ATOM 630 O O . SER A 1 85 ? -13.934 4.626 15.272 1.00 89.44 85 SER A O 1
ATOM 632 N N . GLY A 1 86 ? -13.732 4.233 13.077 1.00 88.94 86 GLY A N 1
ATOM 633 C CA . GLY A 1 86 ? -12.625 5.177 12.878 1.00 88.94 86 GLY A CA 1
ATOM 634 C C . GLY A 1 86 ? -11.219 4.595 13.068 1.00 88.94 86 GLY A C 1
ATOM 635 O O . GLY A 1 86 ? -10.245 5.348 13.040 1.00 88.94 86 GLY A O 1
ATOM 636 N N . SER A 1 87 ? -11.090 3.280 13.256 1.00 92.12 87 SER A N 1
ATOM 637 C CA . SER A 1 87 ? -9.789 2.600 13.357 1.00 92.12 87 SER A CA 1
ATOM 638 C C . SER A 1 87 ? -9.364 2.000 12.018 1.00 92.12 87 SER A C 1
ATOM 640 O O . SER A 1 87 ? -10.198 1.462 11.300 1.00 92.12 87 SER A O 1
ATOM 642 N N . TYR A 1 88 ? -8.070 2.058 11.705 1.00 95.69 88 TYR A N 1
ATOM 643 C CA . TYR A 1 88 ? -7.477 1.375 10.549 1.00 95.69 88 TYR A CA 1
ATOM 644 C C . TYR A 1 88 ? -7.027 -0.043 10.906 1.00 95.69 88 TYR A C 1
ATOM 646 O O . TYR A 1 88 ? -6.815 -0.344 12.084 1.00 95.69 88 TYR A O 1
ATOM 654 N N . GLY A 1 89 ? -6.901 -0.902 9.896 1.00 94.88 89 GLY A N 1
ATOM 655 C CA . GLY A 1 89 ? -6.621 -2.325 10.067 1.00 94.88 89 GLY A CA 1
ATOM 656 C C . GLY A 1 89 ? -5.197 -2.715 9.684 1.00 94.88 89 GLY A C 1
ATOM 657 O O . GLY A 1 89 ? -4.518 -2.072 8.899 1.00 94.88 89 GLY A O 1
ATOM 658 N N . THR A 1 90 ? -4.705 -3.817 10.231 1.00 96.81 90 THR A N 1
ATOM 659 C CA . THR A 1 90 ? -3.545 -4.520 9.669 1.00 96.81 90 THR A CA 1
ATOM 660 C C . THR A 1 90 ? -3.966 -5.354 8.456 1.00 96.81 90 THR A C 1
ATOM 662 O O . THR A 1 90 ? -5.150 -5.635 8.263 1.00 96.81 90 THR A O 1
ATOM 665 N N . PHE A 1 91 ? -3.007 -5.820 7.645 1.00 97.44 91 PHE A N 1
ATOM 666 C CA . PHE A 1 91 ? -3.327 -6.713 6.525 1.00 97.44 91 PHE A CA 1
ATOM 667 C C . PHE A 1 91 ? -4.107 -7.957 6.970 1.00 97.44 91 PHE A C 1
ATOM 669 O O . PHE A 1 91 ? -5.109 -8.301 6.351 1.00 97.44 91 PHE A O 1
ATOM 676 N N . ASP A 1 92 ? -3.707 -8.591 8.075 1.00 96.81 92 ASP A N 1
ATOM 677 C CA . ASP A 1 92 ? -4.399 -9.770 8.602 1.00 96.81 92 ASP A CA 1
ATOM 678 C C . ASP A 1 92 ? -5.823 -9.465 9.077 1.00 96.81 92 ASP A C 1
ATOM 680 O O . ASP A 1 92 ? -6.711 -10.305 8.935 1.00 96.81 92 ASP A O 1
ATOM 684 N N . GLU A 1 93 ? -6.061 -8.287 9.653 1.00 96.12 93 GLU A N 1
ATOM 685 C CA . GLU A 1 93 ? -7.403 -7.863 10.070 1.00 96.12 93 GLU A CA 1
ATOM 686 C C . GLU A 1 93 ? -8.298 -7.602 8.860 1.00 96.12 93 GLU A C 1
ATOM 688 O O . GLU A 1 93 ? -9.404 -8.135 8.802 1.00 96.12 93 GLU A O 1
ATOM 693 N N . MET A 1 94 ? -7.792 -6.898 7.844 1.00 96.12 94 MET A N 1
ATOM 694 C CA . MET A 1 94 ? -8.530 -6.678 6.598 1.00 96.12 94 MET A CA 1
ATOM 695 C C . MET A 1 94 ? -8.800 -7.977 5.824 1.00 96.12 94 MET A C 1
ATOM 697 O O . MET A 1 94 ? -9.832 -8.093 5.167 1.00 96.12 94 MET A O 1
ATOM 701 N N . VAL A 1 95 ? -7.906 -8.969 5.897 1.00 96.88 95 VAL A N 1
ATOM 702 C CA . VAL A 1 95 ? -8.142 -10.305 5.321 1.00 96.88 95 VAL A CA 1
ATOM 703 C C . VAL A 1 95 ? -9.227 -11.056 6.094 1.00 96.88 95 VAL A C 1
ATOM 705 O O . VAL A 1 95 ? -10.107 -11.661 5.484 1.00 96.88 95 VAL A O 1
ATOM 708 N N . LYS A 1 96 ? -9.210 -11.005 7.433 1.00 95.50 96 LYS A N 1
ATOM 709 C CA . LYS A 1 96 ? -10.244 -11.633 8.278 1.00 95.50 96 LYS A CA 1
ATOM 710 C C . LYS A 1 96 ? -11.626 -11.022 8.064 1.00 95.50 96 LYS A C 1
ATOM 712 O O . LYS A 1 96 ? -12.613 -11.748 8.110 1.00 95.50 96 LYS A O 1
ATOM 717 N N . ASP A 1 97 ? -11.674 -9.719 7.813 1.00 93.75 97 ASP A N 1
ATOM 718 C CA . ASP A 1 97 ? -12.895 -8.969 7.507 1.00 93.75 97 ASP A CA 1
ATOM 719 C C . ASP A 1 97 ? -13.344 -9.119 6.038 1.00 93.75 97 ASP A C 1
ATOM 721 O O . ASP A 1 97 ? -14.329 -8.528 5.614 1.00 93.75 97 ASP A O 1
ATOM 725 N N . ALA A 1 98 ? -12.624 -9.913 5.233 1.00 94.44 98 ALA A N 1
ATOM 726 C CA . ALA A 1 98 ? -12.860 -10.111 3.799 1.00 94.44 98 ALA A CA 1
ATOM 727 C C . ALA A 1 98 ? -12.780 -8.830 2.935 1.00 94.44 98 ALA A C 1
ATOM 729 O O . ALA A 1 98 ? -13.150 -8.855 1.759 1.00 94.44 98 ALA A O 1
ATOM 730 N N . SER A 1 99 ? -12.226 -7.744 3.483 1.00 93.50 99 SER A N 1
ATOM 731 C CA . SER A 1 99 ? -11.933 -6.489 2.777 1.00 93.50 99 SER A CA 1
ATOM 732 C C . SER A 1 99 ? -10.690 -6.606 1.875 1.00 93.50 99 SER A C 1
ATOM 734 O O . SER A 1 99 ? -10.565 -5.903 0.868 1.00 93.50 99 SER A O 1
ATOM 736 N N . LEU A 1 100 ? -9.774 -7.531 2.196 1.00 95.75 100 LEU A N 1
ATOM 737 C CA . LEU A 1 100 ? -8.631 -7.916 1.361 1.00 95.75 100 LEU A CA 1
ATOM 738 C C . LEU A 1 100 ? -8.602 -9.425 1.073 1.00 95.75 100 LEU A C 1
ATOM 740 O O . LEU A 1 100 ? -9.119 -10.251 1.817 1.00 95.75 100 LEU A O 1
ATOM 744 N N . ASP A 1 101 ? -7.954 -9.781 -0.036 1.00 95.06 101 ASP A N 1
ATOM 745 C CA . ASP A 1 101 ? -7.717 -11.164 -0.465 1.00 95.06 101 ASP A CA 1
ATOM 746 C C . ASP A 1 101 ? -6.680 -11.858 0.442 1.00 95.06 101 ASP A C 1
ATOM 748 O O . ASP A 1 101 ? -5.718 -11.231 0.881 1.00 95.06 101 ASP A O 1
ATOM 752 N N . GLN A 1 102 ? -6.812 -13.172 0.654 1.00 96.38 102 GLN A N 1
ATOM 753 C CA . GLN A 1 102 ? -5.882 -13.998 1.438 1.00 96.38 102 GLN A CA 1
ATOM 754 C C . GLN A 1 102 ? -4.401 -13.829 1.049 1.00 96.38 102 GLN A C 1
ATOM 756 O O . GLN A 1 102 ? -3.518 -14.056 1.873 1.00 96.38 102 GLN A O 1
ATOM 761 N N . ARG A 1 103 ? -4.097 -13.415 -0.186 1.00 96.25 103 ARG A N 1
ATOM 762 C CA . ARG A 1 103 ? -2.728 -13.098 -0.636 1.00 96.25 103 ARG A CA 1
ATOM 763 C C . ARG A 1 103 ? -2.060 -11.956 0.135 1.00 96.25 103 ARG A C 1
ATOM 765 O O . ARG A 1 103 ? -0.840 -11.838 0.072 1.00 96.25 103 ARG A O 1
ATOM 772 N N . PHE A 1 104 ? -2.833 -11.133 0.838 1.00 96.75 104 PHE A N 1
ATOM 773 C CA . PHE A 1 104 ? -2.321 -10.090 1.724 1.00 96.75 104 PHE A CA 1
ATOM 774 C C . PHE A 1 104 ? -2.004 -10.591 3.136 1.00 96.75 104 PHE A C 1
ATOM 776 O O . PHE A 1 104 ? -1.473 -9.819 3.923 1.00 96.75 104 PHE A O 1
ATOM 783 N N . ALA A 1 105 ? -2.301 -11.851 3.470 1.00 93.81 105 ALA A N 1
ATOM 784 C CA . ALA A 1 105 ? -2.054 -12.377 4.808 1.00 93.81 105 ALA A CA 1
ATOM 785 C C . ALA A 1 105 ? -0.565 -12.305 5.195 1.00 93.81 105 ALA A C 1
ATOM 787 O O . ALA A 1 105 ? 0.330 -12.562 4.382 1.00 93.81 105 ALA A O 1
ATOM 788 N N . GLY A 1 106 ? -0.316 -12.008 6.468 1.00 93.19 106 GLY A N 1
ATOM 789 C CA . GLY A 1 106 ? 0.997 -11.766 7.047 1.00 93.19 106 GLY A CA 1
ATOM 790 C C . GLY A 1 106 ? 1.361 -10.282 7.147 1.00 93.19 106 GLY A C 1
ATOM 791 O O . GLY A 1 106 ? 0.629 -9.384 6.741 1.00 93.19 106 GLY A O 1
ATOM 792 N N . SER A 1 107 ? 2.539 -10.014 7.710 1.00 89.75 107 SER A N 1
ATOM 793 C CA . SER A 1 107 ? 3.010 -8.648 7.979 1.00 89.75 107 SER A CA 1
ATOM 794 C C . SER A 1 107 ? 3.609 -7.936 6.764 1.00 89.75 107 SER A C 1
ATOM 796 O O . SER A 1 107 ? 3.639 -6.707 6.734 1.00 89.75 107 SER A O 1
ATOM 798 N N . ALA A 1 108 ? 4.105 -8.694 5.784 1.00 94.38 108 ALA A N 1
ATOM 799 C CA . ALA A 1 108 ? 4.787 -8.167 4.606 1.00 94.38 108 ALA A CA 1
ATOM 800 C C . ALA A 1 108 ? 4.438 -8.987 3.351 1.00 94.38 108 ALA A C 1
ATOM 802 O O . ALA A 1 108 ? 5.271 -9.762 2.865 1.00 94.38 108 ALA A O 1
ATOM 803 N N . PRO A 1 109 ? 3.192 -8.899 2.848 1.00 97.12 109 PRO A N 1
ATOM 804 C CA . PRO A 1 109 ? 2.779 -9.677 1.694 1.00 97.12 109 PRO A CA 1
ATOM 805 C C . PRO A 1 109 ? 3.553 -9.252 0.443 1.00 97.12 109 PRO A C 1
ATOM 807 O O . PRO A 1 109 ? 3.884 -8.080 0.247 1.00 97.12 109 PRO A O 1
ATOM 810 N N . VAL A 1 110 ? 3.840 -10.233 -0.414 1.00 96.50 110 VAL A N 1
ATOM 811 C CA . VAL A 1 110 ? 4.581 -10.034 -1.661 1.00 96.50 110 VAL A CA 1
ATOM 812 C C . VAL A 1 110 ? 3.639 -10.222 -2.840 1.00 96.50 110 VAL A C 1
ATOM 814 O O . VAL A 1 110 ? 3.151 -11.330 -3.067 1.00 96.50 110 VAL A O 1
ATOM 817 N N . LEU A 1 111 ? 3.418 -9.166 -3.622 1.00 95.25 111 LEU A N 1
ATOM 818 C CA . LEU A 1 111 ? 2.583 -9.206 -4.824 1.00 95.25 111 LEU A CA 1
ATOM 819 C C . LEU A 1 111 ? 3.283 -8.490 -5.978 1.00 95.25 111 LEU A C 1
ATOM 821 O O . LEU A 1 111 ? 3.828 -7.408 -5.793 1.00 95.25 111 LEU A O 1
ATOM 825 N N . SER A 1 112 ? 3.252 -9.094 -7.168 1.00 91.75 112 SER A N 1
ATOM 826 C CA . SER A 1 112 ? 3.786 -8.502 -8.407 1.00 91.75 112 SER A CA 1
ATOM 827 C C . SER A 1 112 ? 5.202 -7.929 -8.266 1.00 91.75 112 SER A C 1
ATOM 829 O O . SER A 1 112 ? 5.458 -6.810 -8.677 1.00 91.75 112 SER A O 1
ATOM 831 N N . GLY A 1 113 ? 6.110 -8.653 -7.602 1.00 91.81 113 GLY A N 1
ATOM 832 C CA . GLY A 1 113 ? 7.497 -8.204 -7.420 1.00 91.81 113 GLY A CA 1
ATOM 833 C C . GLY A 1 113 ? 7.708 -7.130 -6.344 1.00 91.81 113 GLY A C 1
ATOM 834 O O . GLY A 1 113 ? 8.838 -6.689 -6.162 1.00 91.81 113 GLY A O 1
ATOM 835 N N . TYR A 1 114 ? 6.668 -6.751 -5.597 1.00 95.88 114 TYR A N 1
ATOM 836 C CA . TYR A 1 114 ? 6.727 -5.758 -4.525 1.00 95.88 114 TYR A CA 1
ATOM 837 C C . TYR A 1 114 ? 6.422 -6.370 -3.159 1.00 95.88 114 TYR A C 1
ATOM 839 O O . TYR A 1 114 ? 5.547 -7.228 -3.031 1.00 95.88 114 TYR A O 1
ATOM 847 N N . VAL A 1 115 ? 7.132 -5.901 -2.135 1.00 96.81 115 VAL A N 1
ATOM 848 C CA . VAL A 1 115 ? 6.859 -6.173 -0.722 1.00 96.81 115 VAL A CA 1
ATOM 849 C C . VAL A 1 115 ? 6.078 -4.998 -0.155 1.00 96.81 115 VAL A C 1
ATOM 851 O O . VAL A 1 115 ? 6.538 -3.857 -0.210 1.00 96.81 115 VAL A O 1
ATOM 854 N N . PHE A 1 116 ? 4.901 -5.275 0.396 1.00 98.12 116 PHE A N 1
ATOM 855 C CA . PHE A 1 116 ? 4.048 -4.252 0.987 1.00 98.12 116 PHE A CA 1
ATOM 856 C C . PHE A 1 116 ? 4.270 -4.196 2.492 1.00 98.12 116 PHE A C 1
ATOM 858 O O . PHE A 1 116 ? 4.221 -5.219 3.165 1.00 98.12 116 PHE A O 1
ATOM 865 N N . THR A 1 117 ? 4.482 -2.998 3.026 1.00 97.81 117 THR A N 1
ATOM 866 C CA . THR A 1 117 ? 4.603 -2.762 4.468 1.00 97.81 117 THR A CA 1
ATOM 867 C C . THR A 1 117 ? 3.568 -1.737 4.885 1.00 97.81 117 THR A C 1
ATOM 869 O O . THR A 1 117 ? 3.567 -0.621 4.370 1.00 97.81 117 THR A O 1
ATOM 872 N N . LEU A 1 118 ? 2.713 -2.102 5.836 1.00 97.50 118 LEU A N 1
ATOM 873 C CA . LEU A 1 118 ? 1.691 -1.224 6.390 1.00 97.50 118 LEU A CA 1
ATOM 874 C C . LEU A 1 118 ? 2.064 -0.821 7.816 1.00 97.50 118 LEU A C 1
ATOM 876 O O . LEU A 1 118 ? 2.458 -1.655 8.631 1.00 97.50 118 LEU A O 1
ATOM 880 N N . LYS A 1 119 ? 1.967 0.475 8.108 1.00 96.56 119 LYS A N 1
ATOM 881 C CA . LYS A 1 119 ? 2.238 1.049 9.427 1.00 96.56 119 LYS A CA 1
ATOM 882 C C . LYS A 1 119 ? 1.011 1.800 9.904 1.00 96.56 119 LYS A C 1
ATOM 884 O O . LYS A 1 119 ? 0.578 2.736 9.235 1.00 96.56 119 LYS A O 1
ATOM 889 N N . LEU A 1 120 ? 0.510 1.411 11.070 1.00 95.19 120 LEU A N 1
ATOM 890 C CA . LEU A 1 120 ? -0.584 2.086 11.754 1.00 95.19 120 LEU A CA 1
ATOM 891 C C . LEU A 1 120 ? -0.036 3.094 12.762 1.00 95.19 120 LEU A C 1
ATOM 893 O O . LEU A 1 120 ? 0.869 2.785 13.539 1.00 95.19 120 LEU A O 1
ATOM 897 N N . THR A 1 121 ? -0.627 4.281 12.767 1.00 92.94 121 THR A N 1
ATOM 898 C CA . THR A 1 121 ? -0.422 5.317 13.774 1.00 92.94 121 THR A CA 1
ATOM 899 C C . THR A 1 121 ? -1.723 5.437 14.570 1.00 92.94 121 THR A C 1
ATOM 901 O O . THR A 1 121 ? -2.710 5.955 14.039 1.00 92.94 121 THR A O 1
ATOM 904 N N . PRO A 1 122 ? -1.773 4.922 15.811 1.00 86.00 122 PRO A N 1
ATOM 905 C CA . PRO A 1 122 ? -2.970 5.007 16.639 1.00 86.00 122 PRO A CA 1
ATOM 906 C C . PRO A 1 122 ? -3.240 6.452 17.075 1.00 86.00 122 PRO A C 1
ATOM 908 O O . PRO A 1 122 ? -2.326 7.283 17.102 1.00 86.00 122 PRO A O 1
ATOM 911 N N . ASP A 1 123 ? -4.487 6.732 17.460 1.00 84.50 123 ASP A N 1
ATOM 912 C CA . ASP A 1 123 ? -4.845 8.012 18.072 1.00 84.50 123 ASP A CA 1
ATOM 913 C C . ASP A 1 123 ? -4.032 8.195 19.354 1.00 84.50 123 ASP A C 1
ATOM 915 O O . ASP A 1 123 ? -4.061 7.371 20.274 1.00 84.50 123 ASP A O 1
ATOM 919 N N . THR A 1 124 ? -3.261 9.273 19.380 1.00 79.69 124 THR A N 1
ATOM 920 C CA . THR A 1 124 ? -2.509 9.695 20.553 1.00 79.69 124 THR A CA 1
ATOM 921 C C . THR A 1 124 ? -2.787 11.168 20.799 1.00 79.69 124 THR A C 1
ATOM 923 O O . THR A 1 124 ? -2.529 12.011 19.943 1.00 79.69 124 THR A O 1
ATOM 926 N N . SER A 1 125 ? -3.325 11.471 21.986 1.00 68.31 125 SER A N 1
ATOM 927 C CA . SER A 1 125 ? -3.516 12.813 22.557 1.00 68.31 125 SER A CA 1
ATOM 928 C C . SER A 1 125 ? -3.806 13.930 21.537 1.00 68.31 125 SER A C 1
ATOM 930 O O . SER A 1 125 ? -3.129 14.960 21.533 1.00 68.31 125 SER A O 1
ATOM 932 N N . GLY A 1 126 ? -4.824 13.737 20.688 1.00 73.12 126 GLY A N 1
ATOM 933 C CA . GLY A 1 126 ? -5.312 14.753 19.746 1.00 73.12 126 GLY A CA 1
ATOM 934 C C . GLY A 1 126 ? -4.820 14.621 18.300 1.00 73.12 126 GLY A C 1
ATOM 935 O O . GLY A 1 126 ? -5.070 15.526 17.504 1.00 73.12 126 GLY A O 1
ATOM 936 N N . GLN A 1 127 ? -4.136 13.531 17.943 1.00 78.88 127 GLN A N 1
ATOM 937 C CA . GLN A 1 127 ? -3.843 13.168 16.554 1.00 78.88 127 GLN A CA 1
ATOM 938 C C . GLN A 1 127 ? -4.842 12.117 16.069 1.00 78.88 127 GLN A C 1
ATOM 940 O O . GLN A 1 127 ? -5.000 11.084 16.707 1.00 78.88 127 GLN A O 1
ATOM 945 N N . ALA A 1 128 ? -5.488 12.359 14.925 1.00 85.00 128 ALA A N 1
ATOM 946 C CA . ALA A 1 128 ? -6.349 11.351 14.313 1.00 85.00 128 ALA A CA 1
ATOM 947 C C . ALA A 1 128 ? -5.553 10.071 14.008 1.00 85.00 128 ALA A C 1
ATOM 949 O O . ALA A 1 128 ? -4.363 10.138 13.682 1.00 85.00 128 ALA A O 1
ATOM 950 N N . THR A 1 129 ? -6.222 8.917 14.081 1.00 92.25 129 THR A N 1
ATOM 951 C CA . THR A 1 129 ? -5.667 7.657 13.574 1.00 92.25 129 THR A CA 1
ATOM 952 C C . THR A 1 129 ? -5.195 7.862 12.135 1.00 92.25 129 THR A C 1
ATOM 954 O O . THR A 1 129 ? -5.808 8.588 11.347 1.00 92.25 129 THR A O 1
ATOM 957 N N . ALA A 1 130 ? -4.076 7.243 11.781 1.00 94.94 130 ALA A N 1
ATOM 958 C CA . ALA A 1 130 ? -3.526 7.318 10.438 1.00 94.94 130 ALA A CA 1
ATOM 959 C C . ALA A 1 130 ? -2.854 5.999 10.070 1.00 94.94 130 ALA A C 1
ATOM 961 O O . ALA A 1 130 ? -2.512 5.193 10.936 1.00 94.94 130 ALA A O 1
ATOM 962 N N . TYR A 1 131 ? -2.618 5.798 8.782 1.00 96.88 131 TYR A N 1
ATOM 963 C CA . TYR A 1 131 ? -1.765 4.719 8.309 1.00 96.88 131 TYR A CA 1
ATOM 964 C C . TYR A 1 131 ? -0.860 5.206 7.184 1.00 96.88 131 TYR A C 1
ATOM 966 O O . TYR A 1 131 ? -1.092 6.241 6.555 1.00 96.88 131 TYR A O 1
ATOM 974 N N . SER A 1 132 ? 0.187 4.431 6.931 1.00 97.62 132 SER A N 1
ATOM 975 C CA . SER A 1 132 ? 0.987 4.546 5.720 1.00 97.62 132 SER A CA 1
ATOM 976 C C . SER A 1 132 ? 1.295 3.173 5.153 1.00 97.62 132 SER A C 1
ATOM 978 O O . SER A 1 132 ? 1.437 2.198 5.894 1.00 97.62 132 SER A O 1
ATOM 980 N N . VAL A 1 133 ? 1.395 3.114 3.831 1.00 98.12 133 VAL A N 1
ATOM 981 C CA . VAL A 1 133 ? 1.755 1.913 3.087 1.00 98.12 133 VAL A CA 1
ATOM 982 C C . VAL A 1 133 ? 2.964 2.224 2.230 1.00 98.12 133 VAL A C 1
ATOM 984 O O . VAL A 1 133 ? 2.959 3.165 1.434 1.00 98.12 133 VAL A O 1
ATOM 987 N N . ASN A 1 134 ? 3.982 1.390 2.368 1.00 98.00 134 ASN A N 1
ATOM 988 C CA . ASN A 1 134 ? 5.107 1.325 1.458 1.00 98.00 134 ASN A CA 1
ATOM 989 C C . ASN A 1 134 ? 4.962 0.102 0.555 1.00 98.00 134 ASN A C 1
ATOM 991 O 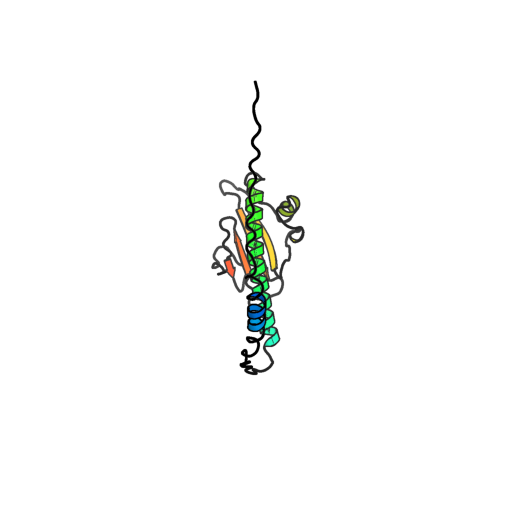O . ASN A 1 134 ? 4.524 -0.954 1.011 1.00 98.00 134 ASN A O 1
ATOM 995 N N . ALA A 1 135 ? 5.345 0.249 -0.710 1.00 97.38 135 ALA A N 1
ATOM 996 C CA . A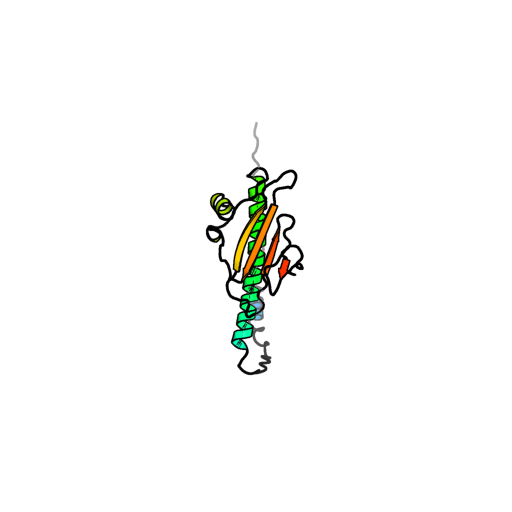LA A 1 135 ? 5.592 -0.880 -1.594 1.00 97.38 135 ALA A CA 1
ATOM 997 C C . ALA A 1 135 ? 7.015 -0.753 -2.138 1.00 97.38 135 ALA A C 1
ATOM 999 O O . ALA A 1 135 ? 7.318 0.158 -2.912 1.00 97.38 135 ALA A O 1
ATOM 1000 N N . ASP A 1 136 ? 7.887 -1.663 -1.720 1.00 95.50 136 ASP A N 1
ATOM 1001 C CA . ASP A 1 136 ? 9.294 -1.684 -2.108 1.00 95.50 136 ASP A CA 1
ATOM 1002 C C . ASP A 1 136 ? 9.547 -2.857 -3.071 1.00 95.50 136 ASP A C 1
ATOM 1004 O O . ASP A 1 136 ? 9.003 -3.944 -2.844 1.00 95.50 136 ASP A O 1
ATOM 1008 N N . PRO A 1 137 ? 10.340 -2.684 -4.146 1.00 94.00 137 PRO A N 1
ATOM 1009 C CA . PRO A 1 137 ? 10.735 -3.800 -5.001 1.00 94.00 137 PRO A CA 1
ATOM 1010 C C . PRO A 1 137 ? 11.376 -4.915 -4.165 1.00 94.00 137 PRO A C 1
ATOM 1012 O O . PRO A 1 137 ? 12.257 -4.654 -3.346 1.00 94.00 137 PRO A O 1
ATOM 1015 N N . LYS A 1 138 ? 10.922 -6.160 -4.344 1.00 90.94 138 LYS A N 1
ATOM 1016 C CA . LYS A 1 138 ? 11.437 -7.323 -3.606 1.00 90.94 138 LYS A CA 1
ATOM 1017 C C . LYS A 1 138 ? 12.891 -7.622 -3.956 1.00 90.94 138 LYS A C 1
ATOM 1019 O O . LYS A 1 138 ? 13.669 -7.992 -3.081 1.00 90.94 138 LYS A O 1
ATOM 1024 N N . ASP A 1 139 ? 13.217 -7.495 -5.234 1.00 83.81 139 ASP A N 1
ATOM 1025 C CA . ASP A 1 139 ? 14.570 -7.633 -5.746 1.00 83.81 139 ASP A CA 1
ATOM 1026 C C . ASP A 1 139 ? 15.142 -6.232 -5.994 1.00 83.81 139 ASP A C 1
ATOM 1028 O O . ASP A 1 139 ? 14.413 -5.334 -6.424 1.00 83.81 139 ASP A O 1
ATOM 1032 N N . GLU A 1 140 ? 16.442 -6.047 -5.728 1.00 67.81 140 GLU A N 1
ATOM 1033 C CA . GLU A 1 140 ? 17.156 -4.786 -5.972 1.00 67.81 140 GLU A CA 1
ATOM 1034 C C . GLU A 1 140 ? 16.770 -4.207 -7.345 1.00 67.81 140 GLU A C 1
ATOM 1036 O O . GLU A 1 140 ? 16.837 -4.946 -8.343 1.00 67.81 140 GLU A O 1
ATOM 1041 N N . PRO A 1 141 ? 16.380 -2.916 -7.436 1.00 60.72 141 PRO A N 1
ATOM 1042 C CA . PRO A 1 141 ? 15.811 -2.315 -8.639 1.00 60.72 141 PRO A CA 1
ATOM 1043 C C . PRO A 1 141 ? 16.876 -2.105 -9.726 1.00 60.72 141 PRO A C 1
ATOM 1045 O O . PRO A 1 141 ? 17.167 -0.998 -10.169 1.00 60.72 141 PRO A O 1
ATOM 1048 N N . SER A 1 142 ? 17.429 -3.193 -10.253 1.00 54.78 142 SER A N 1
ATOM 1049 C CA . SER A 1 142 ? 18.430 -3.241 -11.324 1.00 54.78 142 SER A CA 1
ATOM 1050 C C . SER A 1 142 ? 17.861 -2.872 -12.706 1.00 54.78 142 SER A C 1
ATOM 1052 O O . SER A 1 142 ? 18.472 -3.137 -13.740 1.00 54.78 142 SER A O 1
ATOM 1054 N N . GLY A 1 143 ? 16.689 -2.230 -12.749 1.00 60.78 143 GLY A N 1
ATOM 1055 C CA . GLY A 1 143 ? 15.983 -1.894 -13.983 1.00 60.78 143 GLY A CA 1
ATOM 1056 C C . GLY A 1 143 ? 14.895 -0.828 -13.848 1.00 60.78 143 GLY A C 1
ATOM 1057 O O . GLY A 1 143 ? 13.968 -0.837 -14.656 1.00 60.78 143 GLY A O 1
ATOM 1058 N N . GLY A 1 144 ? 14.982 0.064 -12.856 1.00 72.19 144 GLY A N 1
ATOM 1059 C CA . GLY A 1 144 ? 14.121 1.252 -12.775 1.00 72.19 144 GLY A CA 1
ATOM 1060 C C . GLY A 1 144 ? 12.760 1.074 -12.096 1.00 72.19 144 GLY A C 1
ATOM 1061 O O . GLY A 1 144 ? 11.905 1.931 -12.291 1.00 72.19 144 GLY A O 1
ATOM 1062 N N . ALA A 1 145 ? 12.561 0.007 -11.315 1.00 85.56 145 ALA A N 1
ATOM 1063 C CA . ALA A 1 145 ? 11.413 -0.095 -10.413 1.00 85.56 145 ALA A CA 1
ATOM 1064 C C . ALA A 1 145 ? 11.544 0.946 -9.290 1.00 85.56 145 ALA A C 1
ATOM 1066 O O . ALA A 1 145 ? 12.610 1.069 -8.682 1.00 85.56 145 ALA A O 1
ATOM 1067 N N . ARG A 1 146 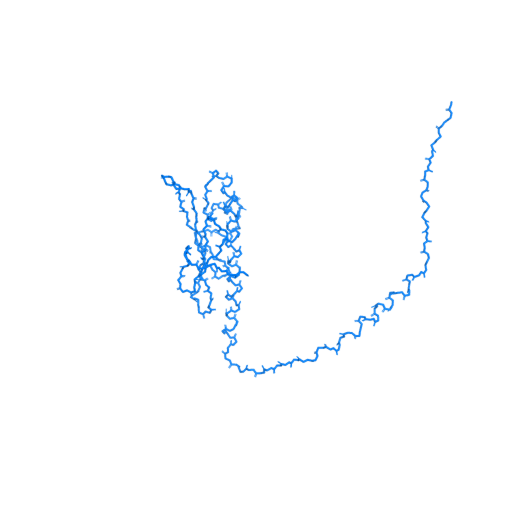? 10.483 1.714 -9.027 1.00 92.06 146 ARG A N 1
ATOM 1068 C CA . ARG A 1 146 ? 10.469 2.729 -7.962 1.00 92.06 146 ARG A CA 1
ATOM 1069 C C . ARG A 1 146 ? 9.903 2.157 -6.669 1.00 92.06 146 ARG A C 1
ATOM 1071 O O . ARG A 1 146 ? 8.991 1.337 -6.704 1.00 92.06 146 ARG A O 1
ATOM 1078 N N . HIS A 1 147 ? 10.406 2.641 -5.540 1.00 95.06 147 HIS A N 1
ATOM 1079 C CA . HIS A 1 147 ? 9.767 2.506 -4.236 1.00 95.06 147 HIS A CA 1
ATOM 1080 C C . HIS A 1 147 ? 8.536 3.402 -4.191 1.00 95.06 147 HIS A C 1
ATOM 1082 O O . HIS A 1 147 ? 8.590 4.536 -4.673 1.00 95.06 147 HIS A O 1
ATOM 1088 N N . LEU A 1 148 ? 7.450 2.918 -3.599 1.00 97.38 148 LEU A N 1
ATOM 1089 C CA . LEU A 1 148 ? 6.163 3.604 -3.578 1.00 97.38 148 LEU A CA 1
ATOM 1090 C C . LEU A 1 148 ? 5.704 3.882 -2.144 1.00 97.38 148 LEU A C 1
ATOM 1092 O O . LEU A 1 148 ? 6.015 3.130 -1.217 1.00 97.38 148 LEU A O 1
ATOM 1096 N N . TYR A 1 149 ? 4.958 4.970 -1.973 1.00 98.19 149 TYR A N 1
ATOM 1097 C CA . TYR A 1 149 ? 4.394 5.409 -0.698 1.00 98.19 149 TYR A CA 1
ATOM 1098 C C . TYR A 1 149 ? 2.980 5.967 -0.875 1.00 98.19 149 TYR A C 1
ATOM 1100 O O . TYR A 1 149 ? 2.702 6.672 -1.846 1.00 98.19 149 TYR A O 1
ATOM 1108 N N . MET A 1 150 ? 2.103 5.672 0.082 1.00 98.12 150 MET A N 1
ATOM 1109 C CA . MET A 1 150 ? 0.776 6.270 0.238 1.00 98.12 150 MET A CA 1
ATOM 1110 C C . MET A 1 150 ? 0.461 6.400 1.732 1.00 98.12 150 MET A C 1
ATOM 1112 O O . MET A 1 150 ? 0.925 5.593 2.538 1.00 98.12 150 MET A O 1
ATOM 1116 N N . ASP A 1 151 ? -0.336 7.399 2.095 1.00 96.88 151 ASP A N 1
ATOM 1117 C CA . ASP A 1 151 ? -0.836 7.610 3.451 1.00 96.88 151 ASP A CA 1
ATOM 1118 C C . ASP A 1 151 ? -2.369 7.643 3.492 1.00 96.88 151 ASP A C 1
ATOM 1120 O O . ASP A 1 151 ? -3.048 7.639 2.465 1.00 96.88 151 ASP A O 1
ATOM 1124 N N . SER A 1 152 ? -2.922 7.678 4.701 1.00 96.25 152 SER A N 1
ATOM 1125 C CA . SER A 1 152 ? -4.366 7.756 4.926 1.00 96.25 152 SER A CA 1
ATOM 1126 C C . SER A 1 152 ? -5.005 9.076 4.482 1.00 96.25 152 SER A C 1
ATOM 1128 O O . SER A 1 152 ? -6.229 9.163 4.430 1.00 96.25 152 SER A O 1
ATOM 1130 N N . ALA A 1 153 ? -4.221 10.119 4.185 1.00 94.00 153 ALA A N 1
ATOM 1131 C CA . ALA A 1 153 ? -4.757 11.438 3.857 1.00 94.00 153 ALA A CA 1
ATOM 1132 C C . ALA A 1 153 ? -5.214 11.540 2.396 1.00 94.00 153 ALA A C 1
ATOM 1134 O O . ALA A 1 153 ? -6.080 12.357 2.076 1.00 94.00 153 ALA A O 1
ATOM 1135 N N . SER A 1 154 ? -4.640 10.740 1.491 1.00 92.81 154 SER A N 1
ATOM 1136 C CA . SER A 1 154 ? -5.011 10.758 0.074 1.00 92.81 154 SER A CA 1
ATOM 1137 C C . SER A 1 154 ? -4.684 9.450 -0.644 1.00 92.81 154 SER A C 1
ATOM 1139 O O . SER A 1 154 ? -3.732 8.759 -0.308 1.00 92.81 154 SER A O 1
ATOM 1141 N N . ASN A 1 155 ? -5.399 9.162 -1.731 1.00 94.19 155 ASN A N 1
ATOM 1142 C CA . ASN A 1 155 ? -5.104 8.024 -2.609 1.00 94.19 155 ASN A CA 1
ATOM 1143 C C . ASN A 1 155 ? -3.933 8.280 -3.588 1.00 94.19 155 ASN A C 1
ATOM 1145 O O . ASN A 1 155 ? -3.803 7.583 -4.601 1.00 94.19 155 ASN A O 1
ATOM 1149 N N . VAL A 1 156 ? -3.107 9.299 -3.327 1.00 96.19 156 VAL A N 1
ATOM 1150 C CA . VAL A 1 156 ? -1.985 9.693 -4.184 1.00 96.19 156 VAL A CA 1
ATOM 1151 C C . VAL A 1 156 ? -0.786 8.800 -3.886 1.00 96.19 156 VAL A C 1
ATOM 1153 O O . VAL A 1 156 ? -0.251 8.813 -2.780 1.00 96.19 156 VAL A O 1
ATOM 1156 N N . VAL A 1 157 ? -0.324 8.061 -4.897 1.00 97.38 157 VAL A N 1
ATOM 1157 C CA . VAL A 1 157 ? 0.924 7.294 -4.799 1.00 97.38 157 VAL A CA 1
ATOM 1158 C C . VAL A 1 157 ? 2.109 8.204 -5.087 1.00 97.38 157 VAL A C 1
ATOM 1160 O O . VAL A 1 157 ? 2.151 8.880 -6.115 1.00 97.38 157 VAL A O 1
ATOM 1163 N N . ARG A 1 158 ? 3.090 8.193 -4.190 1.00 97.69 158 ARG A N 1
ATOM 1164 C CA . ARG A 1 158 ? 4.376 8.888 -4.307 1.00 97.69 158 ARG A CA 1
ATOM 1165 C C . ARG A 1 158 ? 5.481 7.888 -4.597 1.00 97.69 158 ARG A C 1
ATOM 1167 O O . ARG A 1 158 ? 5.379 6.740 -4.176 1.00 97.69 158 ARG A O 1
ATOM 1174 N N . GLY A 1 159 ? 6.520 8.313 -5.314 1.00 96.19 159 GLY A N 1
ATOM 1175 C CA . GLY A 1 159 ? 7.560 7.407 -5.799 1.00 96.19 159 GLY A CA 1
ATOM 1176 C C . GLY A 1 159 ? 8.978 7.935 -5.634 1.00 96.19 159 GLY A C 1
ATOM 1177 O O . GLY A 1 159 ? 9.242 9.115 -5.856 1.00 96.19 159 GLY A O 1
ATOM 1178 N N . ASN A 1 160 ? 9.910 7.040 -5.309 1.00 94.69 160 ASN A N 1
ATOM 1179 C CA . ASN A 1 160 ? 11.343 7.321 -5.237 1.00 94.69 160 ASN A CA 1
ATOM 1180 C C . ASN A 1 160 ? 12.142 6.192 -5.910 1.00 94.69 160 ASN A C 1
ATOM 1182 O O . ASN A 1 160 ? 11.826 5.020 -5.750 1.00 94.69 160 ASN A O 1
ATOM 1186 N N . ALA A 1 161 ? 13.166 6.530 -6.694 1.00 91.56 161 ALA A N 1
ATOM 1187 C CA . ALA A 1 161 ? 13.908 5.551 -7.492 1.00 91.56 161 ALA A CA 1
ATOM 1188 C C . ALA A 1 161 ? 15.057 4.845 -6.747 1.00 91.56 161 ALA A C 1
ATOM 1190 O O . ALA A 1 161 ? 15.632 3.912 -7.297 1.00 91.56 161 ALA A O 1
ATOM 1191 N N . SER A 1 162 ? 15.454 5.314 -5.560 1.00 89.25 162 SER A N 1
ATOM 1192 C CA . SER A 1 162 ? 16.711 4.871 -4.922 1.00 89.25 162 SER A CA 1
ATOM 1193 C C . SER A 1 162 ? 16.595 4.531 -3.443 1.00 89.25 162 SER A C 1
ATOM 1195 O O . SER A 1 162 ? 17.469 3.860 -2.905 1.00 89.25 162 SER A O 1
ATOM 1197 N N . ARG A 1 163 ? 15.562 5.026 -2.763 1.00 92.19 163 ARG A N 1
ATOM 1198 C CA . ARG A 1 163 ? 15.278 4.714 -1.361 1.00 92.19 163 ARG A CA 1
ATOM 1199 C C . ARG A 1 163 ? 13.789 4.481 -1.188 1.00 92.19 163 ARG A C 1
ATOM 1201 O O . ARG A 1 163 ? 13.007 4.982 -1.994 1.00 92.19 163 ARG A O 1
ATOM 1208 N N . THR A 1 164 ? 13.406 3.835 -0.089 1.00 94.69 164 THR A N 1
ATOM 1209 C CA . THR A 1 164 ? 12.008 3.764 0.343 1.00 94.69 164 THR A CA 1
ATOM 1210 C C . THR A 1 164 ? 11.361 5.147 0.266 1.00 94.69 164 THR A C 1
ATOM 1212 O O . THR A 1 164 ? 11.904 6.143 0.768 1.00 94.69 164 THR A O 1
ATOM 1215 N N . ALA A 1 165 ? 10.223 5.202 -0.422 1.00 96.94 165 ALA A N 1
ATOM 1216 C CA . ALA A 1 165 ? 9.484 6.434 -0.625 1.00 96.94 165 ALA A CA 1
ATOM 1217 C C . ALA A 1 165 ? 8.794 6.883 0.670 1.00 96.94 165 ALA A C 1
ATOM 1219 O O . ALA A 1 165 ? 8.459 6.081 1.544 1.00 96.94 165 ALA A O 1
ATOM 1220 N N . GLY A 1 166 ? 8.579 8.186 0.783 1.00 97.12 166 GLY A N 1
ATOM 1221 C CA . GLY A 1 166 ? 7.937 8.831 1.914 1.00 97.12 166 GLY A CA 1
ATOM 1222 C C . GLY A 1 166 ? 7.003 9.968 1.491 1.00 97.12 166 GLY A C 1
ATOM 1223 O O . GLY A 1 166 ? 6.823 10.239 0.300 1.00 97.12 166 GLY A O 1
ATOM 1224 N N . PRO A 1 167 ? 6.423 10.681 2.468 1.00 96.25 167 PRO A N 1
ATOM 1225 C CA . PRO A 1 167 ? 5.375 11.675 2.223 1.00 96.25 167 PRO A CA 1
ATOM 1226 C C . PRO A 1 167 ? 5.857 12.906 1.443 1.00 96.25 167 PRO A C 1
ATOM 1228 O O . PRO A 1 167 ? 5.052 13.615 0.843 1.00 96.25 167 PRO A O 1
ATOM 1231 N N . THR A 1 168 ? 7.165 13.167 1.424 1.00 96.62 168 THR A N 1
ATOM 1232 C CA . THR A 1 168 ? 7.769 14.299 0.706 1.00 96.62 168 THR A CA 1
ATOM 1233 C C . THR A 1 168 ? 8.213 13.953 -0.714 1.00 96.62 168 THR A C 1
ATOM 12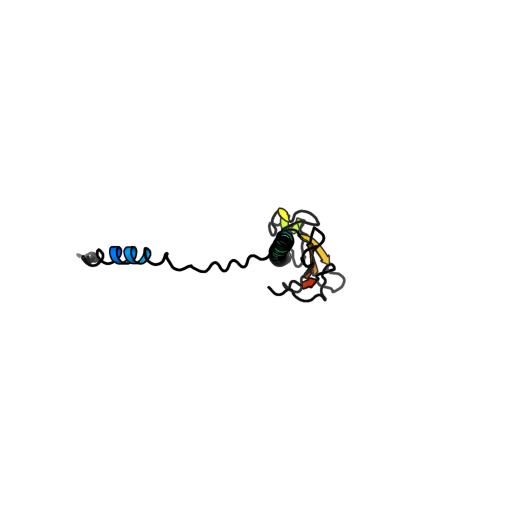35 O O . THR A 1 168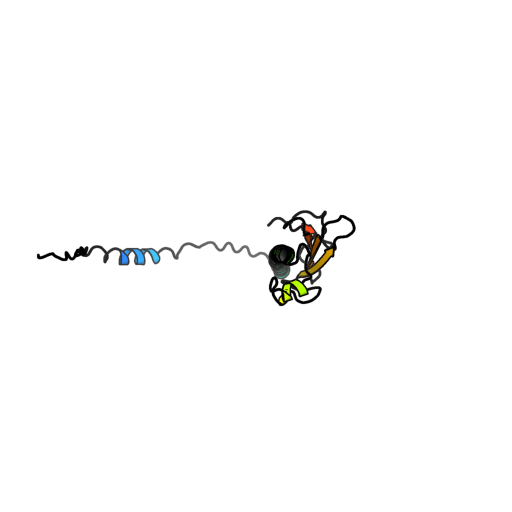 ? 8.615 14.849 -1.456 1.00 96.62 168 THR A O 1
ATOM 1238 N N . ASP A 1 169 ? 8.138 12.681 -1.113 1.00 97.31 169 ASP A N 1
ATOM 1239 C CA . ASP A 1 169 ? 8.491 12.251 -2.464 1.00 97.31 169 ASP A CA 1
ATOM 1240 C C . ASP A 1 169 ? 7.401 12.670 -3.482 1.00 97.31 169 ASP A C 1
ATOM 1242 O O . ASP A 1 169 ? 6.228 12.862 -3.116 1.00 97.31 169 ASP A O 1
ATOM 1246 N N . PRO A 1 170 ? 7.766 12.874 -4.763 1.00 96.38 170 PRO A N 1
ATOM 1247 C CA . PRO A 1 170 ? 6.834 13.358 -5.775 1.00 96.38 170 PRO A CA 1
ATOM 1248 C C . PRO A 1 170 ? 5.745 12.319 -6.095 1.00 96.38 170 PRO A C 1
ATOM 1250 O O . PRO A 1 170 ? 6.015 11.114 -6.047 1.00 96.38 170 PRO A O 1
ATOM 1253 N N . PRO A 1 171 ? 4.528 12.757 -6.474 1.00 96.31 171 PRO A N 1
ATOM 1254 C CA . PRO A 1 171 ? 3.501 11.864 -6.999 1.00 96.31 171 PRO A CA 1
ATOM 1255 C C . PRO A 1 171 ? 3.982 11.103 -8.237 1.00 96.31 171 PRO A C 1
ATOM 1257 O O . PRO A 1 171 ? 4.655 11.664 -9.104 1.00 96.31 171 PRO A O 1
ATOM 1260 N N . VAL A 1 172 ? 3.597 9.834 -8.343 1.00 92.75 172 VAL A N 1
ATOM 1261 C CA . VAL A 1 172 ? 3.792 9.040 -9.555 1.00 92.75 172 VAL A CA 1
ATOM 1262 C C . VAL A 1 172 ? 2.670 9.366 -10.536 1.00 92.75 172 VAL A C 1
ATOM 1264 O O . VAL A 1 172 ? 1.492 9.226 -10.210 1.00 92.75 172 VAL A O 1
ATOM 1267 N N . SER A 1 173 ? 3.028 9.811 -11.739 1.00 76.69 173 SER A N 1
ATOM 1268 C CA . SER A 1 173 ? 2.083 9.973 -12.844 1.00 76.69 173 SER A CA 1
ATOM 1269 C C . SER A 1 173 ? 1.555 8.607 -13.298 1.00 76.69 173 SER A C 1
ATOM 1271 O O . SER A 1 173 ? 2.347 7.692 -13.531 1.00 76.69 173 SER A O 1
ATOM 1273 N N . GLN A 1 174 ? 0.226 8.489 -13.401 1.00 59.56 174 GLN A N 1
ATOM 1274 C CA . GLN A 1 174 ? -0.471 7.340 -13.995 1.00 59.56 174 GLN A CA 1
ATOM 1275 C C . GLN A 1 174 ? -0.673 7.520 -15.497 1.00 59.56 174 GLN A C 1
ATOM 1277 O O . GLN A 1 174 ? -0.851 8.684 -15.924 1.00 59.56 174 GLN A O 1
#

pLDDT: mean 79.6, std 19.47, range [44.03, 98.19]

Secondary structure (DSSP, 8-state):
-------------PPPS-TTSHHHHHHHSTTSSSS-----------TT-HHHHHHHHHHHHHHHHHHHHHHHHHHHHHHHHHHTTT----HHHHHHTTSS-GGG-SSS-EETTEEEEEEEE--BTTBPPEEEEEEEESS--TT-PPEEEEETTEEEEEEESSS---TTSPBPP-

Sequence (174 aa):
MKGGIQKSGVKMKSKSSAWRKSIVALFMLLALTVLSFSACGSKTENSSNGAGSLKKSLNAADEAAAIRTMQNIFRAETEYMTVHSGSYGTFDEMVKDASLDQRFAGSAPVLSGYVFTLKLTPDTSGQATAYSVNADPKDEPSGGARHLYMDSASNVVRGNASRTAGPTDPPVSQ

Foldseek 3Di:
DDDDDDDDDDDDDDDDDDPPPVVVVVVVVVPPPPPPPPDPPPPDDDDDCPVQVVLLVLLVVLLVVVLVVLLLLLVLQVVVCVVVVQAGDALCRSVVVVSDPPQSPDQWRDDSQWTKHKDWDPDDDPDGTKMKIWTDGNDDCPHFRWIWIDMNVDSFIFTDRHDHDDPPGHTDDD